Protein AF-A0A1X7TXD0-F1 (afdb_monomer)

Organism: Amphimedon queenslandica (NCBI:txid400682)

Radius of gyration: 18.17 Å; Cα contacts (8 Å, |Δi|>4): 143; chains: 1; bounding box: 35×24×54 Å

Solvent-accessible surface area (backbone atoms only — not comparable to full-atom values): 5753 Å² total; per-residue (Å²): 136,74,59,78,73,43,97,54,71,45,69,33,97,66,69,74,43,78,23,50,30,48,35,62,38,76,68,45,33,67,59,80,46,39,49,58,54,48,38,53,50,50,54,49,52,54,43,52,53,32,47,76,66,70,28,69,48,40,64,73,54,74,58,77,46,89,98,39,90,55,86,64,32,67,34,34,27,62,42,46,83,93,61,38,64,45,72,42,77,81,79,74,84,63,96,100

Foldseek 3Di:
DADQQDPQWDQDPQPRDTADRRCPCVQPPPRPCSQVVVQVVVLVVVQVVCVVVVQPKDAQDAPPDPPDRDSDARIWGCQDVVGHIDGHHDGDDDPD

Sequence (96 aa):
MGVLLSSSPHDSPICDKESDPMGDHTVGCGGDGDRIICHNSLCEVIFSSAQAADLASRKEVSSLLPDSCSHPADIFLPSWFGGKPTAFDVTVTSPI

Structure (mmCIF, N/CA/C/O backbone):
data_AF-A0A1X7TXD0-F1
#
_entry.id   AF-A0A1X7TXD0-F1
#
loop_
_atom_site.group_PDB
_atom_site.id
_atom_site.type_symbol
_atom_site.label_atom_id
_atom_site.label_alt_id
_atom_site.label_comp_id
_atom_site.label_asym_id
_atom_site.label_entity_id
_atom_site.label_seq_id
_atom_site.pdbx_PDB_ins_code
_atom_site.Cartn_x
_atom_site.Cartn_y
_atom_site.Cartn_z
_atom_site.occupancy
_atom_site.B_iso_or_equiv
_atom_site.auth_seq_id
_atom_site.auth_comp_id
_atom_site.auth_asym_id
_atom_site.auth_atom_id
_atom_site.pdbx_PDB_model_num
ATOM 1 N N . MET A 1 1 ? -2.533 -11.865 -20.739 1.00 46.53 1 MET A N 1
ATOM 2 C CA . MET A 1 1 ? -2.522 -11.672 -22.204 1.00 46.53 1 MET A CA 1
ATOM 3 C C . MET A 1 1 ? -1.792 -10.365 -22.447 1.00 46.53 1 MET A C 1
ATOM 5 O O . MET A 1 1 ? -2.368 -9.330 -22.148 1.00 46.53 1 MET A O 1
ATOM 9 N N . GLY A 1 2 ? -0.517 -10.427 -22.836 1.00 58.12 2 GLY A N 1
ATOM 10 C CA . GLY A 1 2 ? 0.275 -9.242 -23.185 1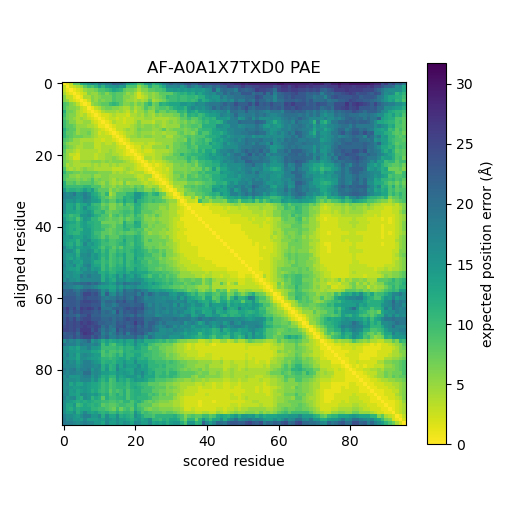.00 58.12 2 GLY A CA 1
ATOM 11 C C . GLY A 1 2 ? -0.040 -8.778 -24.607 1.00 58.12 2 GLY A C 1
ATOM 12 O O . GLY A 1 2 ? -0.524 -9.568 -25.422 1.00 58.12 2 GLY A O 1
ATOM 13 N N . VAL A 1 3 ? 0.191 -7.500 -24.891 1.00 67.25 3 VAL A N 1
ATOM 14 C CA . VAL A 1 3 ? 0.084 -6.935 -26.242 1.00 67.25 3 VAL A CA 1
ATOM 15 C C . VAL A 1 3 ? 1.481 -6.952 -26.845 1.00 67.25 3 VAL A C 1
ATOM 17 O O . VAL A 1 3 ? 2.409 -6.446 -26.231 1.00 67.25 3 VAL A O 1
ATOM 20 N N . LEU A 1 4 ? 1.642 -7.528 -28.036 1.00 77.50 4 LEU A N 1
ATOM 21 C CA . LEU A 1 4 ? 2.936 -7.528 -28.716 1.00 77.50 4 LEU A CA 1
ATOM 22 C C . LEU A 1 4 ? 3.287 -6.087 -29.122 1.00 77.50 4 LEU A C 1
ATOM 24 O O . LEU A 1 4 ? 2.644 -5.526 -30.010 1.00 77.50 4 LEU A O 1
ATOM 28 N N . LEU A 1 5 ? 4.270 -5.488 -28.448 1.00 76.00 5 LEU A N 1
ATOM 29 C CA . LEU A 1 5 ? 4.700 -4.104 -28.678 1.00 76.00 5 LEU A CA 1
ATOM 30 C C . LEU A 1 5 ? 5.803 -4.011 -29.737 1.00 76.00 5 LEU A C 1
ATOM 32 O O . LEU A 1 5 ? 5.903 -3.003 -30.432 1.00 76.00 5 LEU A O 1
ATOM 36 N N . SER A 1 6 ? 6.614 -5.062 -29.885 1.00 72.38 6 SER A N 1
ATOM 37 C CA . SER A 1 6 ? 7.707 -5.123 -30.858 1.00 72.38 6 SER A CA 1
ATOM 38 C C . SER A 1 6 ? 7.836 -6.518 -31.468 1.00 72.38 6 SER A C 1
ATOM 40 O O . SER A 1 6 ? 7.464 -7.516 -30.860 1.00 72.38 6 SER A O 1
ATOM 42 N N . SER A 1 7 ? 8.388 -6.604 -32.680 1.00 75.25 7 SER A N 1
ATOM 43 C CA . SER A 1 7 ? 8.726 -7.870 -33.343 1.00 75.25 7 SER A CA 1
ATOM 44 C C . SER A 1 7 ? 10.037 -8.497 -32.849 1.00 75.25 7 SER A C 1
ATOM 46 O O . SER A 1 7 ? 10.298 -9.661 -33.145 1.00 75.25 7 SER A O 1
ATOM 48 N N . SER A 1 8 ? 10.873 -7.739 -32.134 1.00 74.56 8 SER A N 1
ATOM 49 C CA . SER A 1 8 ? 12.162 -8.193 -31.595 1.00 74.56 8 SER A CA 1
ATOM 50 C C . SER A 1 8 ? 12.514 -7.480 -30.282 1.00 74.56 8 SER A C 1
ATOM 52 O O . SER A 1 8 ? 12.028 -6.365 -30.051 1.00 74.56 8 SER A O 1
ATOM 54 N N . PRO A 1 9 ? 13.363 -8.085 -29.428 1.00 75.94 9 PRO A N 1
ATOM 55 C CA . PRO A 1 9 ? 13.913 -7.393 -28.269 1.00 75.94 9 PRO A CA 1
ATOM 56 C C . PRO A 1 9 ? 14.648 -6.125 -28.713 1.00 75.94 9 PRO A C 1
ATOM 58 O O . PRO A 1 9 ? 15.225 -6.086 -29.805 1.00 75.94 9 PRO A O 1
ATOM 61 N N . HIS A 1 10 ? 14.568 -5.078 -27.905 1.00 78.00 10 HIS A N 1
ATOM 62 C CA . HIS A 1 10 ? 15.203 -3.789 -28.176 1.00 78.00 10 HIS A CA 1
ATOM 63 C C . HIS A 1 10 ? 15.618 -3.136 -26.863 1.00 78.00 10 HIS A C 1
ATOM 65 O O . HIS A 1 10 ? 14.993 -3.383 -25.835 1.00 78.00 10 HIS A O 1
ATOM 71 N N . ASP A 1 11 ? 16.643 -2.291 -26.887 1.00 83.00 11 ASP A N 1
ATOM 72 C CA . ASP A 1 11 ? 17.064 -1.576 -25.686 1.00 83.00 11 ASP A CA 1
ATOM 73 C C . ASP A 1 11 ? 16.025 -0.520 -25.296 1.00 83.00 11 ASP A C 1
ATOM 75 O O . ASP A 1 11 ? 15.539 0.255 -26.127 1.00 83.00 11 ASP A O 1
ATOM 79 N N . SER A 1 12 ? 15.671 -0.509 -24.013 1.00 72.62 12 SER A N 1
ATOM 80 C CA . SER A 1 12 ? 14.770 0.483 -23.443 1.00 72.62 12 SER A CA 1
ATOM 81 C C . SER A 1 12 ? 15.444 1.856 -23.435 1.00 72.62 12 SER A C 1
ATOM 83 O O . SER A 1 12 ? 16.514 1.984 -22.840 1.00 72.62 12 SER A O 1
ATOM 85 N N . PRO A 1 13 ? 14.807 2.919 -23.961 1.00 75.31 13 PRO A N 1
ATOM 86 C CA . PRO A 1 13 ? 15.353 4.277 -23.891 1.00 75.31 13 PRO A CA 1
ATOM 87 C C . PRO A 1 13 ? 15.377 4.851 -22.461 1.00 75.31 13 PRO A C 1
ATOM 89 O O . PRO A 1 13 ? 15.855 5.963 -22.256 1.00 75.31 13 PRO A O 1
ATOM 92 N N . ILE A 1 14 ? 14.815 4.128 -21.486 1.00 75.88 14 ILE A N 1
ATOM 93 C CA . ILE A 1 14 ? 14.629 4.565 -20.098 1.00 75.88 14 ILE A CA 1
ATOM 94 C C . ILE A 1 14 ? 15.731 4.026 -19.178 1.00 75.88 14 ILE A C 1
ATOM 96 O O . ILE A 1 14 ? 16.174 4.727 -18.270 1.00 75.88 14 ILE A O 1
ATOM 100 N N . CYS A 1 15 ? 16.137 2.764 -19.352 1.00 77.00 15 CYS A N 1
ATOM 101 C CA . CYS A 1 15 ? 17.098 2.121 -18.449 1.00 77.00 15 CYS A CA 1
ATOM 102 C C . CYS A 1 15 ? 18.209 1.327 -19.151 1.00 77.00 15 CYS A C 1
ATOM 104 O O . CYS A 1 15 ? 18.950 0.618 -18.470 1.00 77.00 15 CYS A O 1
ATOM 106 N N . ASP A 1 16 ? 18.307 1.432 -20.483 1.00 75.75 16 ASP A N 1
ATOM 107 C CA . ASP A 1 16 ? 19.319 0.783 -21.332 1.00 75.75 16 ASP A CA 1
ATOM 108 C C . ASP A 1 16 ? 19.394 -0.753 -21.189 1.00 75.75 16 ASP A C 1
ATOM 110 O O . ASP A 1 16 ? 20.388 -1.382 -21.551 1.00 75.75 16 ASP A O 1
ATOM 114 N N . LYS A 1 17 ? 18.343 -1.381 -20.650 1.00 77.88 17 LYS A N 1
ATOM 115 C CA . LYS A 1 17 ? 18.179 -2.838 -20.603 1.00 77.88 17 LYS A CA 1
ATOM 116 C C . LYS A 1 17 ? 17.270 -3.313 -21.733 1.00 77.88 17 LYS A C 1
ATOM 118 O O . LYS A 1 17 ? 16.386 -2.581 -22.181 1.00 77.88 17 LYS A O 1
ATOM 123 N N . GLU A 1 18 ? 17.437 -4.574 -22.121 1.00 81.25 18 GLU A N 1
ATOM 124 C CA . GLU A 1 18 ? 16.600 -5.222 -23.128 1.00 81.25 18 GLU A CA 1
ATOM 125 C C . GLU A 1 18 ? 15.126 -5.248 -22.684 1.00 81.25 18 GLU A C 1
ATOM 127 O O . GLU A 1 18 ? 14.778 -5.774 -21.624 1.00 81.25 18 GLU A O 1
ATOM 132 N N . SER A 1 19 ? 14.263 -4.662 -23.511 1.00 79.81 19 SER A N 1
ATOM 133 C CA . SER A 1 19 ? 12.812 -4.758 -23.414 1.00 79.81 19 SER A CA 1
ATOM 134 C C . SER A 1 19 ? 12.315 -5.955 -24.202 1.00 79.81 19 SER A C 1
ATOM 136 O O . SER A 1 19 ? 12.622 -6.111 -25.390 1.00 79.81 19 SER A O 1
ATOM 138 N N . ASP A 1 20 ? 11.517 -6.795 -23.551 1.00 81.06 20 ASP A N 1
ATOM 139 C CA . ASP A 1 20 ? 10.918 -7.945 -24.202 1.00 81.06 20 ASP A CA 1
ATOM 140 C C . ASP A 1 20 ? 9.839 -7.511 -25.223 1.00 81.06 20 ASP A C 1
ATOM 142 O O . ASP A 1 20 ? 9.170 -6.486 -25.054 1.00 81.06 20 ASP A O 1
ATOM 146 N N . PRO A 1 21 ? 9.620 -8.305 -26.286 1.00 79.38 21 PRO A N 1
ATOM 147 C CA . PRO A 1 21 ? 8.596 -8.042 -27.302 1.00 79.38 21 PRO A CA 1
ATOM 148 C C . PRO A 1 21 ? 7.159 -7.896 -26.775 1.00 79.38 21 PRO A C 1
ATOM 150 O O . PRO A 1 21 ? 6.321 -7.291 -27.450 1.00 79.38 21 PRO A O 1
ATOM 153 N N . MET A 1 22 ? 6.859 -8.476 -25.609 1.00 81.06 22 MET A N 1
ATOM 154 C CA . MET A 1 22 ? 5.525 -8.478 -25.005 1.00 81.06 22 MET A CA 1
ATOM 155 C C . MET A 1 22 ? 5.248 -7.220 -24.171 1.00 81.06 22 MET A C 1
ATOM 157 O O . MET A 1 22 ? 4.109 -7.016 -23.750 1.00 81.06 22 MET A O 1
ATOM 161 N N . GLY A 1 23 ? 6.261 -6.366 -23.984 1.00 72.12 23 GLY A N 1
ATOM 162 C CA . GLY A 1 23 ? 6.143 -5.102 -23.272 1.00 72.12 23 GLY A CA 1
ATOM 163 C C . GLY A 1 23 ? 6.189 -5.220 -21.755 1.00 72.12 23 GLY A C 1
ATOM 164 O O . GLY A 1 23 ? 5.899 -4.230 -21.084 1.00 72.12 23 GLY A O 1
ATOM 165 N N . ASP A 1 24 ? 6.552 -6.378 -21.198 1.00 76.06 24 ASP A N 1
ATOM 166 C CA . ASP A 1 24 ? 6.607 -6.561 -19.744 1.00 76.06 24 ASP A CA 1
ATOM 167 C C . ASP A 1 24 ? 7.633 -5.598 -19.122 1.00 76.06 24 ASP A C 1
ATOM 169 O O . ASP A 1 24 ? 7.361 -4.950 -18.108 1.00 76.06 24 ASP A O 1
ATOM 173 N N . HIS A 1 25 ? 8.775 -5.414 -19.789 1.00 76.69 25 HIS A N 1
ATOM 174 C CA . HIS A 1 25 ? 9.781 -4.429 -19.419 1.00 76.69 25 HIS A CA 1
ATOM 175 C C . HIS A 1 25 ? 9.228 -3.002 -19.448 1.00 76.69 25 HIS A C 1
ATOM 177 O O . HIS A 1 25 ? 9.493 -2.239 -18.531 1.00 76.69 25 HIS A O 1
ATOM 183 N N . THR A 1 26 ? 8.435 -2.631 -20.457 1.00 68.62 26 THR A N 1
ATOM 184 C CA . THR A 1 26 ? 7.848 -1.284 -20.565 1.00 68.62 26 THR A CA 1
ATOM 185 C C . THR A 1 26 ? 6.878 -0.979 -19.424 1.00 68.62 26 THR A C 1
ATOM 187 O O . THR A 1 26 ? 6.745 0.173 -19.044 1.00 68.62 26 THR A O 1
ATOM 190 N N . VAL A 1 27 ? 6.202 -1.990 -18.873 1.00 69.62 27 VAL A N 1
ATOM 191 C CA . VAL A 1 27 ? 5.213 -1.807 -17.795 1.00 69.62 27 VAL A CA 1
ATOM 192 C C . VAL A 1 27 ? 5.846 -1.890 -16.401 1.00 69.62 27 VAL A C 1
ATOM 194 O O . VAL A 1 27 ? 5.292 -1.368 -15.434 1.00 69.62 27 VAL A O 1
ATOM 197 N N . GLY A 1 28 ? 6.987 -2.568 -16.265 1.00 66.06 28 GLY A N 1
ATOM 198 C CA . GLY A 1 28 ? 7.650 -2.777 -14.976 1.00 66.06 28 GLY A CA 1
ATOM 199 C C . GLY A 1 28 ? 9.044 -2.169 -14.855 1.00 66.06 28 GLY A C 1
ATOM 200 O O . GLY A 1 28 ? 9.750 -2.501 -13.895 1.00 66.06 28 GLY A O 1
ATOM 201 N N . CYS A 1 29 ? 9.450 -1.313 -15.797 1.00 71.88 29 CYS A N 1
ATOM 202 C CA . CYS A 1 29 ? 10.764 -0.684 -15.812 1.00 71.88 29 C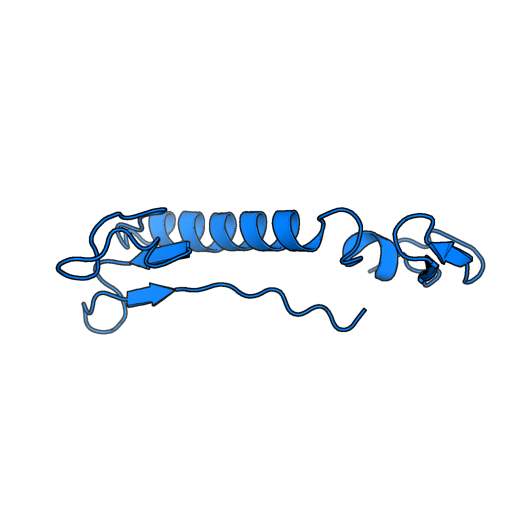YS A CA 1
ATOM 203 C C . CYS A 1 29 ? 10.949 0.192 -14.570 1.00 71.88 29 CYS A C 1
ATOM 205 O O . CYS A 1 29 ? 10.223 1.147 -14.318 1.00 71.88 29 CYS A O 1
ATOM 207 N N . GLY A 1 30 ? 11.991 -0.070 -13.784 1.00 65.06 30 GLY A N 1
ATOM 208 C CA . GLY A 1 30 ? 12.2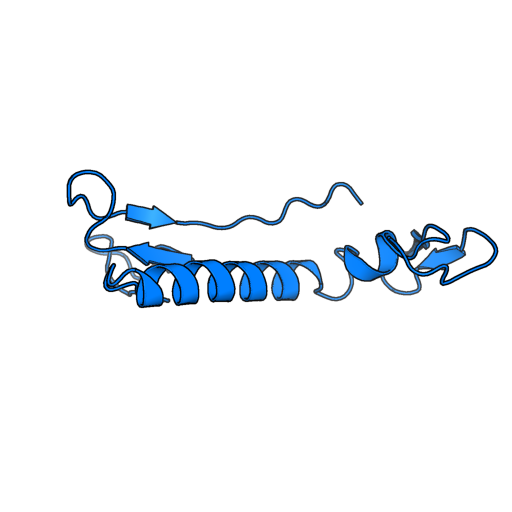95 0.775 -12.628 1.00 65.06 30 GLY A CA 1
ATOM 209 C C . GLY A 1 30 ? 12.755 2.201 -12.968 1.00 65.06 30 GLY A C 1
ATOM 210 O O . GLY A 1 30 ? 12.863 3.007 -12.047 1.00 65.06 30 GLY A O 1
ATOM 211 N N . GLY A 1 31 ? 13.068 2.498 -14.235 1.00 67.31 31 GLY A N 1
ATOM 212 C CA . GLY A 1 31 ? 13.762 3.723 -14.639 1.00 67.31 31 GLY A CA 1
ATOM 213 C C . GLY A 1 31 ? 12.884 4.962 -14.859 1.00 67.31 31 GLY A C 1
ATOM 214 O O . GLY A 1 31 ? 13.393 6.058 -14.664 1.00 67.31 31 GLY A O 1
ATOM 215 N N . ASP A 1 32 ? 11.591 4.820 -15.184 1.00 67.69 32 ASP A N 1
ATOM 216 C CA . ASP A 1 32 ? 10.686 5.964 -15.465 1.00 67.69 32 ASP A CA 1
ATOM 217 C C . ASP A 1 32 ? 9.677 6.236 -14.333 1.00 67.69 32 ASP A C 1
ATOM 219 O O . ASP A 1 32 ? 8.657 6.897 -14.496 1.00 67.69 32 ASP A O 1
ATOM 223 N N . GLY A 1 33 ? 9.933 5.696 -13.138 1.00 67.25 33 GLY A N 1
ATOM 224 C CA . GLY A 1 33 ? 9.023 5.859 -12.004 1.00 67.25 33 GLY A CA 1
ATOM 225 C C . GLY A 1 33 ? 7.817 4.913 -12.008 1.00 67.25 33 GLY A C 1
ATOM 226 O O . GLY A 1 33 ? 6.989 5.019 -11.100 1.00 67.25 33 GLY A O 1
ATOM 227 N N . ASP A 1 34 ? 7.752 3.926 -12.912 1.00 74.56 34 ASP A N 1
ATOM 228 C CA . ASP A 1 34 ? 6.693 2.899 -12.924 1.00 74.56 34 ASP A CA 1
ATOM 229 C C . ASP A 1 34 ? 6.570 2.187 -11.577 1.00 74.56 34 ASP A C 1
ATOM 231 O O . ASP A 1 34 ? 5.473 1.873 -11.125 1.00 74.56 34 ASP A O 1
ATOM 235 N N . ARG A 1 35 ? 7.689 1.994 -10.867 1.00 78.00 35 ARG A N 1
ATOM 236 C CA . ARG A 1 35 ? 7.690 1.443 -9.503 1.00 78.00 35 ARG A CA 1
ATOM 237 C C . ARG A 1 35 ? 6.918 2.313 -8.513 1.00 78.00 35 ARG A C 1
ATOM 239 O O . ARG A 1 35 ? 6.169 1.771 -7.705 1.00 78.00 35 ARG A O 1
ATOM 246 N N . ILE A 1 36 ? 7.087 3.635 -8.575 1.00 82.12 36 ILE A N 1
ATOM 247 C CA . ILE A 1 36 ? 6.378 4.587 -7.706 1.00 82.12 36 ILE A CA 1
ATOM 248 C C . ILE A 1 36 ? 4.895 4.611 -8.082 1.00 82.12 36 ILE A C 1
ATOM 250 O O . ILE A 1 36 ? 4.037 4.556 -7.205 1.00 82.12 36 ILE A O 1
ATOM 254 N N . ILE A 1 37 ? 4.577 4.631 -9.378 1.00 83.06 37 ILE A N 1
ATOM 255 C CA . ILE A 1 37 ? 3.194 4.607 -9.872 1.00 83.06 37 ILE A CA 1
ATOM 256 C C . ILE A 1 37 ? 2.494 3.302 -9.471 1.00 83.06 37 ILE A C 1
ATOM 258 O O . ILE A 1 37 ? 1.361 3.332 -8.988 1.00 83.06 37 ILE A O 1
ATOM 262 N N . CYS A 1 38 ? 3.171 2.163 -9.619 1.00 82.62 38 CYS A N 1
ATOM 263 C CA . CYS A 1 38 ? 2.676 0.851 -9.219 1.00 82.62 38 CYS A CA 1
ATOM 264 C C . CYS A 1 38 ? 2.460 0.782 -7.706 1.00 82.62 38 CYS A C 1
ATOM 266 O O . CYS A 1 38 ? 1.383 0.382 -7.269 1.00 82.62 38 CYS A O 1
ATOM 268 N N . HIS A 1 39 ? 3.435 1.239 -6.913 1.00 88.56 39 HIS A N 1
ATOM 269 C CA . HIS A 1 39 ? 3.310 1.339 -5.461 1.00 88.56 39 HIS A CA 1
ATOM 270 C C . HIS A 1 39 ? 2.089 2.185 -5.073 1.00 88.56 39 HIS A C 1
ATOM 272 O O . HIS A 1 39 ? 1.209 1.696 -4.371 1.00 88.56 39 HIS A O 1
ATOM 278 N N . ASN A 1 40 ? 1.971 3.406 -5.603 1.00 87.88 40 A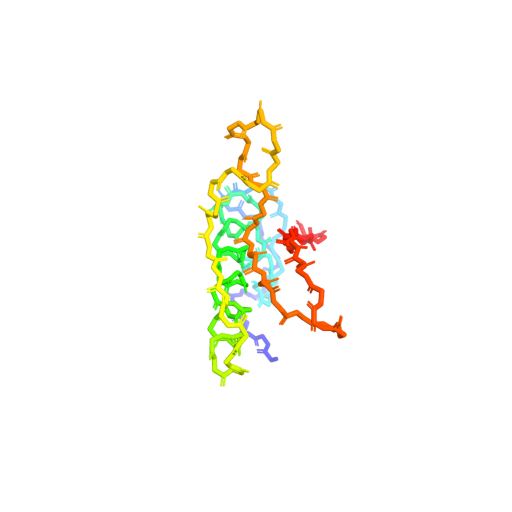SN A N 1
ATOM 279 C CA . ASN A 1 40 ? 0.853 4.303 -5.303 1.00 87.88 40 ASN A CA 1
ATOM 280 C C . ASN A 1 40 ? -0.496 3.684 -5.695 1.00 87.88 40 ASN A C 1
ATOM 282 O O . ASN A 1 40 ? -1.464 3.763 -4.939 1.00 87.88 40 ASN A O 1
ATOM 286 N N . SER A 1 41 ? -0.554 3.028 -6.856 1.00 88.62 41 SER A N 1
ATOM 287 C CA . SER A 1 41 ? -1.762 2.356 -7.343 1.00 88.62 41 SER A CA 1
ATOM 288 C C . SER A 1 41 ? -2.150 1.172 -6.455 1.00 88.62 41 SER A C 1
ATOM 290 O O . SER A 1 41 ? -3.322 1.013 -6.121 1.00 88.62 41 SER A O 1
ATOM 292 N N . LEU A 1 42 ? -1.180 0.361 -6.020 1.00 89.88 42 LEU A N 1
ATOM 293 C CA . LEU A 1 42 ? -1.412 -0.730 -5.071 1.00 89.88 42 LEU A CA 1
ATOM 294 C C . LEU A 1 42 ? -1.910 -0.192 -3.729 1.00 89.88 42 LEU A C 1
ATOM 296 O O . LEU A 1 42 ? -2.889 -0.712 -3.191 1.00 89.88 42 LEU A O 1
ATOM 300 N N . CYS A 1 43 ? -1.294 0.876 -3.222 1.00 91.25 43 CYS A N 1
ATOM 301 C CA . CYS A 1 43 ? -1.727 1.525 -1.994 1.00 91.25 43 CYS A CA 1
ATOM 302 C C . CYS A 1 43 ? -3.173 2.048 -2.106 1.00 91.25 43 CYS A C 1
ATOM 304 O O . CYS A 1 43 ? -3.972 1.881 -1.183 1.00 91.25 43 CYS A O 1
ATOM 306 N N . GLU A 1 44 ? -3.560 2.616 -3.253 1.00 91.94 44 GLU A N 1
ATOM 307 C CA . GLU A 1 44 ? -4.939 3.044 -3.520 1.00 91.94 44 GLU A CA 1
ATOM 308 C C . GLU A 1 44 ? -5.929 1.872 -3.549 1.00 91.94 44 GLU A C 1
ATOM 310 O O . GLU A 1 44 ? -7.006 1.945 -2.953 1.00 91.94 44 GLU A O 1
ATOM 315 N N . VAL A 1 45 ? -5.574 0.764 -4.202 1.00 94.00 45 VAL A N 1
ATOM 316 C CA . VAL A 1 45 ? -6.433 -0.427 -4.282 1.00 94.00 45 VAL A CA 1
ATOM 317 C C . VAL A 1 45 ? -6.645 -1.050 -2.902 1.00 94.00 45 VAL A C 1
ATOM 319 O O . VAL A 1 45 ? -7.779 -1.369 -2.541 1.00 94.00 45 VAL A O 1
ATOM 322 N N . ILE A 1 46 ? -5.588 -1.192 -2.100 1.00 92.44 46 ILE A N 1
ATOM 323 C CA . ILE A 1 46 ? -5.704 -1.736 -0.740 1.00 92.44 46 ILE A CA 1
ATOM 324 C C . ILE A 1 46 ? -6.558 -0.801 0.124 1.00 92.44 46 ILE A C 1
ATOM 326 O O . ILE A 1 46 ? -7.471 -1.258 0.812 1.00 92.44 46 ILE A O 1
ATOM 330 N N . PHE A 1 47 ? -6.311 0.510 0.059 1.00 92.44 47 PHE A N 1
ATOM 331 C CA . PHE A 1 47 ? -7.067 1.497 0.824 1.00 92.44 47 PHE A CA 1
ATOM 332 C C . PHE A 1 47 ? -8.553 1.529 0.452 1.00 92.44 47 PHE A C 1
ATOM 334 O O . PHE A 1 47 ? -9.408 1.495 1.334 1.00 92.44 47 PHE A O 1
ATOM 341 N N . SER A 1 48 ? -8.878 1.571 -0.840 1.00 93.38 48 SER A N 1
ATOM 342 C CA . SER A 1 48 ? -10.268 1.571 -1.315 1.00 93.38 48 SER A CA 1
ATOM 343 C C . SER A 1 48 ? -10.998 0.280 -0.941 1.00 93.38 48 SER A C 1
ATOM 345 O O . SER A 1 48 ? -12.143 0.333 -0.492 1.00 93.38 48 SER A O 1
ATOM 347 N N . SER A 1 49 ? -10.318 -0.867 -1.023 1.00 94.44 49 SER A N 1
ATOM 348 C CA . SER A 1 49 ? -10.856 -2.155 -0.571 1.00 94.44 49 SER A CA 1
ATOM 349 C C . SER A 1 49 ? -11.128 -2.161 0.935 1.00 94.44 49 SER A C 1
ATOM 351 O O . SER A 1 49 ? -12.171 -2.638 1.377 1.00 94.44 49 SER A O 1
ATOM 353 N N . ALA A 1 50 ? -10.220 -1.593 1.733 1.00 92.00 50 ALA A N 1
ATOM 354 C CA . ALA A 1 50 ? -10.385 -1.5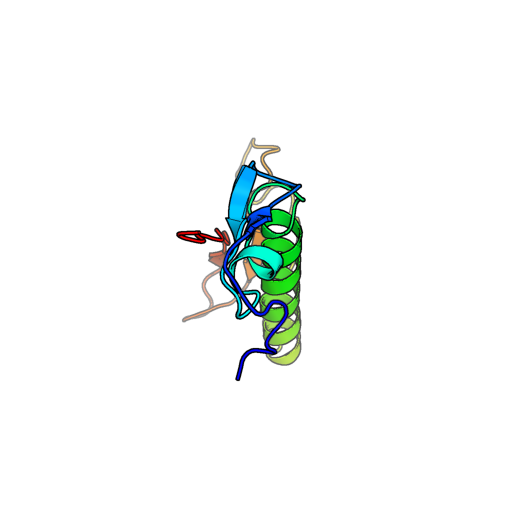01 3.178 1.00 92.00 50 ALA A CA 1
ATOM 355 C C . ALA A 1 50 ? -11.504 -0.527 3.587 1.00 92.00 50 ALA A C 1
ATOM 357 O O . ALA A 1 50 ? -12.253 -0.822 4.518 1.00 92.00 50 ALA A O 1
ATOM 358 N N . GLN A 1 51 ? -11.671 0.587 2.867 1.00 91.88 51 GLN A N 1
ATOM 359 C CA . GLN A 1 51 ? -12.828 1.472 3.026 1.00 91.88 51 GLN A CA 1
ATOM 360 C C . GLN A 1 51 ? -14.140 0.753 2.703 1.00 91.88 51 GLN A C 1
ATOM 362 O O . GLN A 1 51 ? -15.088 0.843 3.476 1.00 91.88 51 GLN A O 1
ATOM 367 N N . ALA A 1 52 ? -14.194 0.013 1.592 1.00 94.19 52 ALA A N 1
ATOM 368 C CA . ALA A 1 52 ? -15.382 -0.746 1.203 1.00 94.19 52 ALA A CA 1
ATOM 369 C C . ALA A 1 52 ? -15.751 -1.842 2.222 1.00 94.19 52 ALA A C 1
ATOM 371 O O . ALA A 1 52 ? -16.916 -2.219 2.327 1.00 94.19 52 ALA A O 1
ATOM 372 N N . ALA A 1 53 ? -14.770 -2.329 2.983 1.00 92.19 53 ALA A N 1
ATOM 373 C CA . ALA A 1 53 ? -14.948 -3.283 4.073 1.00 92.19 53 ALA A CA 1
ATOM 374 C C . ALA A 1 53 ? -15.207 -2.629 5.449 1.00 92.19 53 ALA A C 1
ATOM 376 O O . ALA A 1 53 ? -15.220 -3.339 6.452 1.00 92.19 53 ALA A O 1
ATOM 377 N N . ASP A 1 54 ? -15.392 -1.305 5.512 1.00 91.38 54 ASP A N 1
ATOM 378 C CA . ASP A 1 54 ? -15.621 -0.532 6.744 1.00 91.38 54 ASP A CA 1
ATOM 379 C C . ASP A 1 54 ? -14.505 -0.684 7.801 1.00 91.38 54 ASP A C 1
ATOM 381 O O . ASP A 1 54 ? -14.722 -0.653 9.010 1.00 91.38 54 ASP A O 1
ATOM 385 N N . LEU A 1 55 ? -13.256 -0.832 7.348 1.00 89.31 55 LEU A N 1
ATOM 386 C CA . LEU A 1 55 ? -12.093 -1.011 8.230 1.00 89.31 55 LEU A CA 1
ATOM 387 C C . LEU A 1 55 ? -11.490 0.313 8.716 1.00 89.31 55 LEU A C 1
ATOM 389 O O . LEU A 1 55 ? -10.402 0.318 9.295 1.00 89.31 55 LEU A O 1
ATOM 393 N N . ALA A 1 56 ? -12.172 1.436 8.461 1.00 86.44 56 ALA A N 1
ATOM 394 C CA . ALA A 1 56 ? -11.741 2.790 8.807 1.00 86.44 56 ALA A CA 1
ATOM 395 C C . ALA A 1 56 ? -10.275 3.083 8.417 1.00 86.44 56 ALA A C 1
ATOM 397 O O . ALA A 1 56 ? -9.521 3.683 9.190 1.00 86.44 56 ALA A O 1
ATOM 398 N N . SER A 1 57 ? -9.870 2.627 7.226 1.00 84.88 57 SER A N 1
ATOM 399 C CA . SER A 1 57 ? -8.509 2.773 6.709 1.00 84.88 57 SER A CA 1
ATOM 400 C C . SER A 1 57 ? -8.078 4.234 6.627 1.00 84.88 57 SER A C 1
ATOM 402 O O . SER A 1 57 ? -8.878 5.119 6.320 1.00 84.88 57 SER A O 1
ATOM 404 N N . ARG A 1 58 ? -6.789 4.493 6.852 1.00 85.12 58 ARG A N 1
ATOM 405 C CA . ARG A 1 58 ? -6.188 5.831 6.801 1.00 85.12 58 ARG A CA 1
ATOM 406 C C . ARG A 1 58 ? -4.876 5.784 6.017 1.00 85.12 58 ARG A C 1
ATOM 408 O O . ARG A 1 58 ? -4.118 4.831 6.172 1.00 85.12 58 ARG A O 1
ATOM 415 N N . LYS A 1 59 ? -4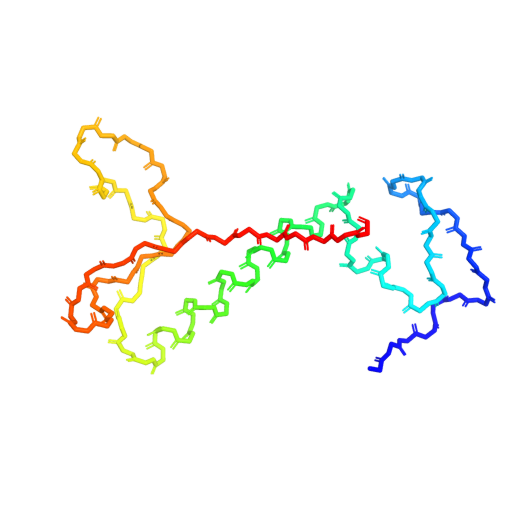.611 6.810 5.207 1.00 76.25 59 LYS A N 1
ATOM 416 C CA . LYS A 1 59 ? -3.302 7.044 4.575 1.00 76.25 59 LYS A CA 1
ATOM 417 C C . LYS A 1 59 ? -2.557 8.126 5.347 1.00 76.25 59 LYS A C 1
ATOM 419 O O . LYS A 1 59 ? -3.205 9.003 5.917 1.00 76.25 59 LYS A O 1
ATOM 424 N N . GLU A 1 60 ? -1.230 8.049 5.358 1.00 66.06 60 GLU A N 1
ATOM 425 C CA . GLU A 1 60 ? -0.345 9.104 5.878 1.00 66.06 60 GLU A CA 1
ATOM 426 C C . GLU A 1 60 ? -0.655 9.540 7.326 1.00 66.06 60 GLU A C 1
ATOM 428 O O . GLU A 1 60 ? -0.660 10.726 7.662 1.00 66.06 60 GLU A O 1
ATOM 433 N N . VAL A 1 61 ? -0.958 8.588 8.215 1.00 63.50 61 VAL A N 1
ATOM 434 C CA . VAL A 1 61 ? -1.288 8.917 9.610 1.00 63.50 61 VAL A CA 1
ATOM 435 C C . VAL A 1 61 ? -0.031 9.363 10.343 1.00 63.50 61 VAL A C 1
ATOM 437 O O . VAL A 1 61 ? 0.773 8.533 10.738 1.00 63.50 61 VAL A O 1
ATOM 440 N N . SER A 1 62 ? 0.132 10.658 10.583 1.00 58.50 62 SER A N 1
ATOM 441 C CA . SER A 1 62 ? 1.200 11.165 11.450 1.00 58.50 62 SER A CA 1
ATOM 442 C C . SER A 1 62 ? 1.063 10.637 12.886 1.00 58.50 62 SER A C 1
ATOM 444 O O . SER A 1 62 ? -0.045 10.420 13.379 1.00 58.50 62 SER A O 1
ATOM 446 N N . SER A 1 63 ? 2.195 10.476 13.578 1.00 61.28 63 SER A N 1
ATOM 447 C CA . SER A 1 63 ? 2.246 10.185 15.023 1.00 61.28 63 SER A CA 1
ATOM 448 C C . SER A 1 63 ? 1.752 8.793 15.457 1.00 61.28 63 SER A C 1
ATOM 450 O O . SER A 1 63 ? 1.306 8.634 16.592 1.00 61.28 63 SER A O 1
ATOM 452 N N . LEU A 1 64 ? 1.860 7.757 14.610 1.00 63.03 64 LEU A N 1
ATOM 453 C CA . LEU A 1 64 ? 1.636 6.366 15.059 1.00 63.03 64 LEU A CA 1
ATOM 454 C C . LEU A 1 64 ? 2.700 5.878 16.061 1.00 63.03 64 LEU A C 1
ATOM 456 O O . LEU A 1 64 ? 2.440 4.951 16.825 1.00 63.03 64 LEU A O 1
ATOM 460 N N . LEU A 1 65 ? 3.887 6.486 16.057 1.00 66.75 65 LEU A N 1
ATOM 461 C CA . LEU A 1 65 ? 4.967 6.198 16.996 1.00 66.75 65 LEU A CA 1
ATOM 462 C C . LEU A 1 65 ? 5.125 7.381 17.967 1.00 66.75 65 LEU A C 1
ATOM 464 O O . LEU A 1 65 ? 5.177 8.525 17.503 1.00 66.75 65 LEU A O 1
ATOM 468 N N . PRO A 1 66 ? 5.212 7.139 19.290 1.00 66.44 66 PRO A N 1
ATOM 469 C CA . PRO A 1 66 ? 5.488 8.205 20.243 1.00 66.44 66 PRO A CA 1
ATOM 470 C C . PRO A 1 66 ? 6.843 8.853 19.928 1.00 66.44 66 PRO A C 1
ATOM 472 O O . PRO A 1 66 ? 7.809 8.159 19.614 1.00 66.44 66 PRO A O 1
ATOM 475 N N . ASP A 1 67 ? 6.883 10.186 19.977 1.00 69.94 67 ASP A N 1
ATOM 476 C CA . ASP A 1 67 ? 8.068 11.026 19.748 1.00 69.94 67 ASP A CA 1
ATOM 477 C C . ASP A 1 67 ? 8.732 10.904 18.359 1.00 69.94 67 ASP A C 1
ATOM 479 O O . ASP A 1 67 ? 9.879 11.314 18.177 1.00 69.94 67 ASP A O 1
ATOM 483 N N . SER A 1 68 ? 8.007 10.402 17.351 1.00 64.62 68 SER A N 1
ATOM 484 C CA . SER A 1 68 ? 8.489 10.337 15.966 1.00 64.62 68 SER A CA 1
ATOM 485 C C . SER A 1 68 ? 7.581 11.095 14.994 1.00 64.62 68 SER A C 1
ATOM 487 O O . SER A 1 68 ? 6.365 10.901 14.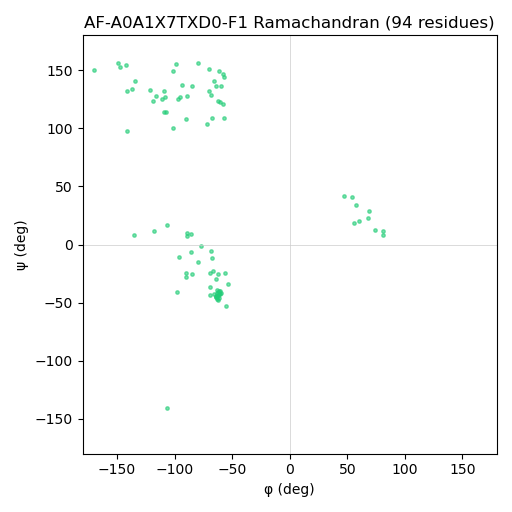962 1.00 64.62 68 SER A O 1
ATOM 489 N N . CYS A 1 69 ? 8.198 11.912 14.136 1.00 63.25 69 CYS A N 1
ATOM 490 C CA . CYS A 1 69 ? 7.568 12.488 12.942 1.00 63.25 69 CYS A CA 1
ATOM 491 C C . CYS A 1 69 ? 7.730 11.589 11.700 1.00 63.25 69 CYS A C 1
ATOM 493 O O . CYS A 1 69 ? 7.480 12.044 10.586 1.00 63.25 69 CYS A O 1
ATOM 495 N N . SER A 1 70 ? 8.204 10.345 11.853 1.00 62.62 70 SER A N 1
ATOM 496 C CA . SER A 1 70 ? 8.373 9.427 10.723 1.00 62.62 70 SER A CA 1
ATOM 497 C C . SER A 1 70 ? 7.023 9.106 10.093 1.00 62.62 70 SER A C 1
ATOM 499 O O . SER A 1 70 ? 6.079 8.797 10.821 1.00 62.62 70 SER A O 1
ATOM 501 N N . HIS A 1 71 ? 6.966 9.113 8.760 1.00 65.75 71 HIS A N 1
ATOM 502 C CA . HIS A 1 71 ? 5.856 8.546 8.000 1.00 65.75 71 HIS A CA 1
ATOM 503 C C . HIS A 1 71 ? 5.706 7.072 8.400 1.00 65.75 71 HIS A C 1
ATOM 505 O O . HIS A 1 71 ? 6.625 6.296 8.138 1.00 65.75 71 HIS A O 1
ATOM 511 N N . PRO A 1 72 ? 4.654 6.691 9.138 1.00 66.06 72 PRO A N 1
ATOM 512 C CA . PRO A 1 72 ? 4.733 5.457 9.908 1.00 66.06 72 PRO A CA 1
ATOM 513 C C . PRO A 1 72 ? 4.132 4.230 9.215 1.00 66.06 72 PRO A C 1
ATOM 515 O O . PRO A 1 72 ? 4.308 3.138 9.745 1.00 66.06 72 PRO A O 1
ATOM 518 N N . ALA A 1 73 ? 3.413 4.405 8.100 1.00 82.19 73 ALA A N 1
ATOM 519 C CA . ALA A 1 73 ? 2.937 3.335 7.218 1.00 82.19 73 ALA A CA 1
ATOM 520 C C . ALA A 1 73 ? 2.359 3.931 5.926 1.00 82.19 73 ALA A C 1
ATOM 522 O O . ALA A 1 73 ? 1.722 4.988 5.995 1.00 82.19 73 ALA A O 1
ATOM 523 N N . ASP A 1 74 ? 2.446 3.206 4.807 1.00 88.62 74 ASP A N 1
ATOM 524 C CA . ASP A 1 74 ? 1.718 3.572 3.582 1.00 88.62 74 ASP A CA 1
ATOM 525 C C . ASP A 1 74 ? 0.198 3.542 3.822 1.00 88.62 74 ASP A C 1
ATOM 527 O O . ASP A 1 74 ? -0.554 4.421 3.387 1.00 88.62 74 ASP A O 1
ATOM 531 N N . ILE A 1 75 ? -0.270 2.525 4.559 1.00 90.88 75 ILE A N 1
ATOM 532 C CA . ILE A 1 75 ? -1.675 2.355 4.944 1.00 90.88 75 ILE A CA 1
ATOM 533 C C . ILE A 1 75 ? -1.770 1.918 6.403 1.00 90.88 75 ILE A C 1
ATOM 535 O O . ILE A 1 75 ? -1.118 0.971 6.843 1.00 90.88 75 ILE A O 1
ATOM 539 N N . PHE A 1 76 ? -2.669 2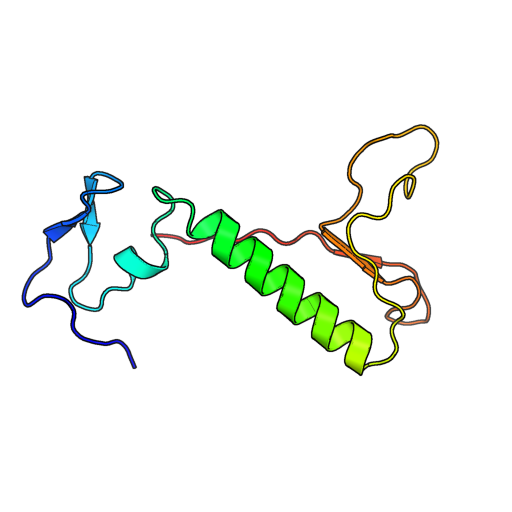.555 7.148 1.00 90.88 76 PHE A N 1
ATOM 540 C CA . PHE A 1 76 ? -2.991 2.180 8.517 1.00 90.88 76 PHE A CA 1
ATOM 541 C C . PHE A 1 76 ? -4.440 1.712 8.640 1.00 90.88 76 PHE A C 1
ATOM 543 O O . PHE A 1 76 ? -5.374 2.426 8.262 1.00 90.88 76 PHE A O 1
ATOM 550 N N . LEU A 1 77 ? -4.630 0.527 9.221 1.00 91.00 77 LEU A N 1
ATOM 551 C CA . LEU A 1 77 ? -5.939 -0.010 9.579 1.00 91.00 77 LEU A CA 1
ATOM 552 C C . LEU A 1 77 ? -6.088 0.002 11.108 1.00 91.00 77 LEU A C 1
ATOM 554 O O . LEU A 1 77 ? -5.375 -0.741 11.782 1.00 91.00 77 LEU A O 1
ATOM 558 N N . PRO A 1 78 ? -7.002 0.799 11.689 1.00 89.38 78 PRO A N 1
ATOM 559 C CA . PRO A 1 78 ? -7.185 0.866 13.141 1.00 89.38 78 PRO A CA 1
ATOM 560 C C . PRO A 1 78 ? -7.789 -0.411 13.741 1.00 89.38 78 PRO A C 1
ATOM 562 O O . PRO A 1 78 ? -7.583 -0.678 14.921 1.00 89.38 78 PRO A O 1
ATOM 565 N N . SER A 1 79 ? -8.521 -1.197 12.948 1.00 88.88 79 SER A N 1
ATOM 566 C CA . SER A 1 79 ? -9.139 -2.452 13.377 1.00 88.88 79 SER A CA 1
ATOM 567 C C . SER A 1 79 ? -9.051 -3.487 12.260 1.00 88.88 79 SER A C 1
ATOM 569 O O . SER A 1 79 ? -9.873 -3.497 11.348 1.00 88.88 79 SER A O 1
ATOM 571 N N . TRP A 1 80 ? -8.050 -4.362 12.340 1.00 89.56 80 TRP A N 1
ATOM 572 C CA . TRP A 1 80 ? -7.859 -5.488 11.427 1.00 89.56 80 TRP A CA 1
ATOM 573 C C . TRP A 1 80 ? -8.215 -6.816 12.125 1.00 89.56 80 TRP A C 1
ATOM 575 O O . TRP A 1 80 ? -9.179 -6.906 12.888 1.00 89.56 80 TRP A O 1
ATOM 585 N N . PHE A 1 81 ? -7.452 -7.878 11.875 1.00 88.44 81 PHE A N 1
ATOM 586 C CA . PHE A 1 81 ? -7.668 -9.205 12.429 1.00 88.44 81 PHE A CA 1
ATOM 587 C C . PHE A 1 81 ? -7.667 -9.189 13.966 1.00 88.44 81 PHE A C 1
ATOM 589 O O . PHE A 1 81 ? -6.692 -8.794 14.611 1.00 88.44 81 PHE A O 1
ATOM 596 N N . GLY A 1 82 ? -8.784 -9.619 14.559 1.00 89.94 82 GLY A N 1
ATOM 597 C CA . GLY A 1 82 ? -8.983 -9.599 16.010 1.00 89.94 82 GLY A CA 1
ATOM 598 C C . GLY A 1 82 ? -9.093 -8.192 16.612 1.00 89.94 82 GLY A C 1
ATOM 599 O O . GLY A 1 82 ? -8.795 -8.030 17.792 1.00 89.94 82 GLY A O 1
ATOM 600 N N . GLY A 1 83 ? -9.463 -7.182 15.813 1.00 90.00 83 GLY A N 1
ATOM 601 C CA . GLY A 1 83 ? -9.622 -5.793 16.260 1.00 90.00 83 GLY A CA 1
ATOM 602 C C . GLY A 1 83 ? -8.304 -5.063 16.525 1.00 90.00 83 GLY A C 1
ATOM 603 O O . GLY A 1 83 ? -8.297 -4.008 17.154 1.00 90.00 83 GLY A O 1
ATOM 604 N N . LYS A 1 84 ? -7.173 -5.628 16.091 1.00 89.88 84 LYS A N 1
ATOM 605 C CA . LYS A 1 84 ? -5.851 -5.047 16.335 1.00 89.88 84 LYS A CA 1
ATOM 606 C C . LYS A 1 84 ? -5.516 -3.991 15.278 1.00 89.88 84 LYS A C 1
ATOM 608 O O . LYS A 1 84 ? -5.714 -4.266 14.091 1.00 89.88 84 LYS A O 1
ATOM 613 N N . PRO A 1 85 ? -4.962 -2.830 15.667 1.00 89.75 85 PRO A N 1
ATOM 614 C CA . PRO A 1 85 ? -4.441 -1.868 14.707 1.00 89.75 85 PRO A CA 1
ATOM 615 C C . PRO A 1 85 ? -3.235 -2.459 13.973 1.00 89.75 85 PRO A C 1
ATOM 617 O O . PRO A 1 85 ? -2.431 -3.177 14.568 1.00 89.75 85 PRO A O 1
ATOM 620 N N . THR A 1 86 ? -3.121 -2.197 12.674 1.00 90.25 86 THR A N 1
ATOM 621 C CA . THR A 1 86 ? -2.072 -2.752 11.810 1.00 90.25 86 THR A CA 1
ATOM 622 C C . THR A 1 86 ? -1.592 -1.700 10.813 1.00 90.25 86 THR A C 1
ATOM 624 O O . THR A 1 86 ? -2.399 -1.039 10.159 1.00 90.25 86 THR A O 1
ATOM 627 N N . ALA A 1 87 ? -0.273 -1.562 10.706 1.00 90.50 87 ALA A N 1
ATOM 628 C CA . ALA A 1 87 ? 0.415 -0.794 9.676 1.00 90.50 87 ALA A CA 1
ATOM 629 C C . ALA A 1 87 ? 0.787 -1.719 8.506 1.00 90.50 87 ALA A C 1
ATOM 631 O O . ALA A 1 87 ? 1.234 -2.844 8.735 1.00 90.50 87 ALA A O 1
ATOM 632 N N . PHE A 1 88 ? 0.589 -1.250 7.278 1.00 89.00 88 PHE A N 1
ATOM 633 C CA . PHE A 1 88 ? 0.981 -1.934 6.051 1.00 89.00 88 PHE A CA 1
ATOM 634 C C . PHE A 1 88 ? 1.987 -1.074 5.289 1.00 89.00 88 PHE A C 1
ATOM 636 O O . PHE A 1 88 ? 1.669 0.060 4.929 1.00 89.00 88 PHE A O 1
ATOM 643 N N . ASP A 1 89 ? 3.150 -1.661 5.010 1.00 89.75 89 ASP A N 1
ATOM 644 C CA . ASP A 1 89 ? 4.173 -1.111 4.122 1.00 89.75 89 ASP A CA 1
ATOM 645 C C . ASP A 1 89 ? 4.212 -1.938 2.831 1.00 89.75 89 ASP A C 1
ATOM 647 O O . ASP A 1 89 ? 4.322 -3.170 2.853 1.00 89.75 89 ASP A O 1
ATOM 651 N N . VAL A 1 90 ? 4.095 -1.269 1.690 1.00 88.62 90 VAL A N 1
ATOM 652 C CA . VAL A 1 90 ? 3.975 -1.869 0.364 1.00 88.62 90 VAL A CA 1
ATOM 653 C C . VAL A 1 90 ? 5.282 -1.668 -0.387 1.00 88.62 90 VAL A C 1
ATOM 655 O O . VAL A 1 90 ? 5.651 -0.567 -0.777 1.00 88.62 90 VAL A O 1
ATOM 658 N N . THR A 1 91 ? 5.987 -2.759 -0.670 1.00 89.06 91 THR A N 1
ATOM 659 C CA . THR A 1 91 ? 7.182 -2.718 -1.521 1.00 89.06 91 THR A CA 1
ATOM 660 C C . THR A 1 91 ? 6.902 -3.414 -2.843 1.00 89.06 91 THR A C 1
ATOM 662 O O . THR A 1 91 ? 6.518 -4.582 -2.866 1.00 89.06 91 THR A O 1
ATOM 665 N N . VAL A 1 92 ? 7.135 -2.713 -3.953 1.00 84.50 92 VAL A N 1
ATOM 666 C CA . VAL A 1 92 ? 7.068 -3.300 -5.296 1.00 84.50 92 VAL A CA 1
ATOM 667 C C . VAL A 1 92 ? 8.444 -3.832 -5.669 1.00 84.50 92 VAL A C 1
ATOM 669 O O . VAL A 1 92 ? 9.370 -3.068 -5.950 1.00 84.50 92 VAL A O 1
ATOM 672 N N . THR A 1 93 ? 8.585 -5.155 -5.684 1.00 79.50 93 THR A N 1
ATOM 673 C CA . THR A 1 93 ? 9.781 -5.833 -6.183 1.00 79.50 93 THR A CA 1
ATOM 674 C C . THR A 1 93 ? 9.501 -6.364 -7.581 1.00 79.50 93 THR A C 1
ATOM 676 O O . THR A 1 93 ? 8.866 -7.396 -7.770 1.00 79.50 93 THR A O 1
ATOM 679 N N . SER A 1 94 ? 9.975 -5.631 -8.585 1.00 68.44 94 SER A N 1
ATOM 680 C CA . SER A 1 94 ? 9.974 -6.128 -9.959 1.00 68.44 94 SER A CA 1
ATOM 681 C C . SER A 1 94 ? 11.354 -6.712 -10.283 1.00 68.44 94 SER A C 1
ATOM 683 O O . SER A 1 94 ? 12.341 -5.993 -10.075 1.00 68.44 94 SER A O 1
ATOM 685 N N . PRO A 1 95 ? 11.457 -7.980 -10.736 1.00 56.53 95 PRO A N 1
ATOM 686 C CA . PRO A 1 95 ? 12.730 -8.613 -11.088 1.00 56.53 95 PRO A CA 1
ATOM 687 C C . PRO A 1 95 ? 13.290 -8.172 -12.455 1.00 56.53 95 PRO A C 1
ATOM 689 O O . PRO A 1 95 ? 14.365 -8.635 -12.828 1.00 56.53 95 PRO A O 1
ATOM 692 N N . ILE A 1 96 ? 12.572 -7.309 -13.185 1.00 54.59 96 ILE A N 1
ATOM 693 C CA . ILE A 1 96 ? 12.954 -6.733 -14.490 1.00 54.59 96 ILE A CA 1
ATOM 694 C C . ILE A 1 96 ? 13.921 -5.544 -14.330 1.00 54.59 96 ILE A C 1
ATOM 696 O O . ILE A 1 96 ? 13.696 -4.681 -13.451 1.00 54.5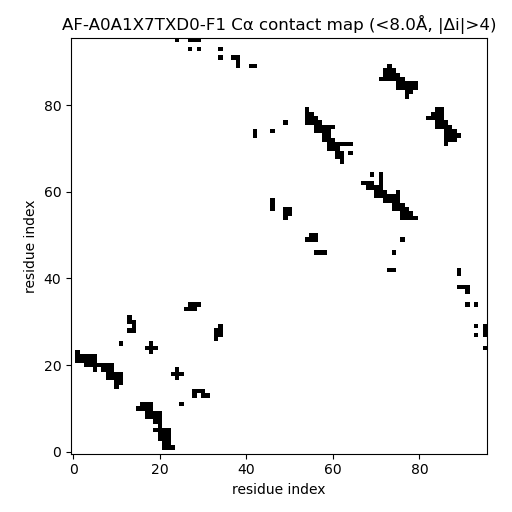9 96 ILE A O 1
#

Mean predicted aligned error: 10.09 Å

pLDDT: mean 78.92, std 11.18, range [46.53, 94.44]

Secondary structure (DSSP, 8-state):
------SS-EE-TTTSSEEPTTSHHHHH-TTTTHHHHHHHHHHHHHHHHHHHTT---EES-TTSSTT--S---SEEESS-GGG--EEE--------

Nearest PDB structures (foldseek):
  8ibz-assembly1_C  TM=6.785E-01  e=3.865E+00  Bombyx mori
  8ibx-assembly1_C  TM=5.563E-01  e=9.258E+00  Bombyx mori